Protein AF-A0AAU2B3U2-F1 (afdb_monomer_lite)

Radius of gyration: 10.95 Å; chains: 1; bounding box: 24×19×25 Å

Structure (mmCIF, N/CA/C/O backbone):
data_AF-A0AAU2B3U2-F1
#
_entry.id   AF-A0AAU2B3U2-F1
#
loop_
_atom_site.group_PDB
_atom_site.id
_atom_site.type_symbol
_atom_site.label_atom_id
_atom_site.label_alt_id
_atom_site.label_comp_id
_atom_site.label_asym_id
_atom_site.label_entity_id
_atom_site.label_seq_id
_atom_site.pdbx_PDB_ins_code
_atom_site.Cartn_x
_atom_site.Cartn_y
_atom_site.Cartn_z
_atom_site.occupancy
_atom_site.B_iso_or_equiv
_atom_site.auth_seq_id
_atom_site.auth_comp_id
_atom_site.auth_asym_id
_atom_site.auth_atom_id
_atom_site.pdbx_PDB_model_num
ATOM 1 N N . MET A 1 1 ? 2.883 -2.943 -13.574 1.00 80.75 1 MET A N 1
ATOM 2 C CA . MET A 1 1 ? 3.187 -2.315 -12.268 1.00 80.75 1 MET A CA 1
ATOM 3 C C . MET A 1 1 ? 2.063 -1.396 -11.802 1.00 80.75 1 MET A C 1
ATOM 5 O O . MET A 1 1 ? 1.611 -1.568 -10.680 1.00 80.75 1 MET A O 1
ATOM 9 N N . ALA A 1 2 ? 1.544 -0.519 -12.670 1.00 84.56 2 ALA A N 1
ATOM 10 C CA . ALA A 1 2 ? 0.376 0.321 -12.374 1.00 84.56 2 ALA A CA 1
ATOM 11 C C . ALA A 1 2 ? -0.821 -0.460 -11.790 1.00 84.56 2 ALA A C 1
ATOM 13 O O . ALA A 1 2 ? -1.323 -0.101 -10.732 1.00 84.56 2 ALA A O 1
ATOM 14 N N . GLU A 1 3 ? -1.204 -1.586 -12.404 1.00 89.00 3 GLU A N 1
ATOM 15 C CA . GLU A 1 3 ? -2.323 -2.399 -11.900 1.00 89.00 3 GLU A CA 1
ATOM 16 C C . GLU A 1 3 ? -2.069 -2.971 -10.495 1.00 89.00 3 GLU A C 1
ATOM 18 O O . GLU A 1 3 ? -2.956 -2.982 -9.647 1.00 89.00 3 GLU A O 1
ATOM 23 N N . ARG A 1 4 ? -0.825 -3.372 -10.201 1.00 87.25 4 ARG A N 1
ATOM 24 C CA . ARG A 1 4 ? -0.457 -3.884 -8.871 1.00 87.25 4 ARG A CA 1
ATOM 25 C C . ARG A 1 4 ? -0.516 -2.785 -7.811 1.00 87.25 4 ARG A C 1
ATOM 27 O O . ARG A 1 4 ? -0.976 -3.042 -6.705 1.00 87.25 4 ARG A O 1
ATOM 34 N N . LEU A 1 5 ? -0.091 -1.565 -8.148 1.00 89.19 5 LEU A N 1
ATOM 35 C CA . LEU A 1 5 ? -0.216 -0.407 -7.258 1.00 89.19 5 LEU A CA 1
ATOM 36 C C . LEU A 1 5 ? -1.687 -0.083 -6.982 1.00 89.19 5 LEU A C 1
ATOM 38 O O . LEU A 1 5 ? -2.063 0.096 -5.828 1.00 89.19 5 LEU A O 1
ATOM 42 N N . LYS A 1 6 ? -2.535 -0.081 -8.018 1.00 90.62 6 LYS A N 1
ATOM 43 C CA . LYS A 1 6 ? -3.981 0.140 -7.879 1.00 90.62 6 LYS A CA 1
ATOM 44 C C . LYS A 1 6 ? -4.627 -0.888 -6.946 1.00 90.62 6 LYS A C 1
ATOM 46 O O . LYS A 1 6 ? -5.361 -0.511 -6.036 1.00 90.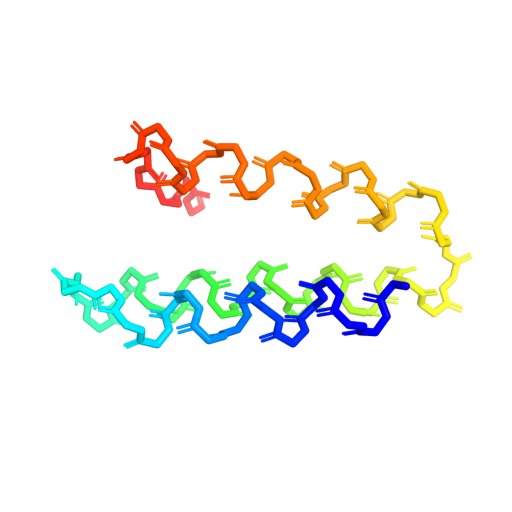62 6 LYS A O 1
ATOM 51 N N . GLN A 1 7 ? -4.318 -2.170 -7.134 1.00 91.94 7 GLN A N 1
ATOM 52 C CA . GLN A 1 7 ? -4.814 -3.240 -6.265 1.00 91.94 7 GLN A CA 1
ATOM 53 C C . GLN A 1 7 ? -4.332 -3.073 -4.819 1.00 91.94 7 GLN A C 1
ATOM 55 O O . GLN A 1 7 ? -5.123 -3.231 -3.891 1.00 91.94 7 GLN A O 1
ATOM 60 N N . ALA A 1 8 ? -3.066 -2.705 -4.613 1.00 91.00 8 ALA A N 1
ATOM 61 C CA . ALA A 1 8 ? -2.532 -2.472 -3.276 1.00 91.00 8 ALA A CA 1
ATOM 62 C C . ALA A 1 8 ? -3.202 -1.268 -2.584 1.00 91.00 8 ALA A C 1
ATOM 64 O O . ALA A 1 8 ? -3.573 -1.372 -1.416 1.00 9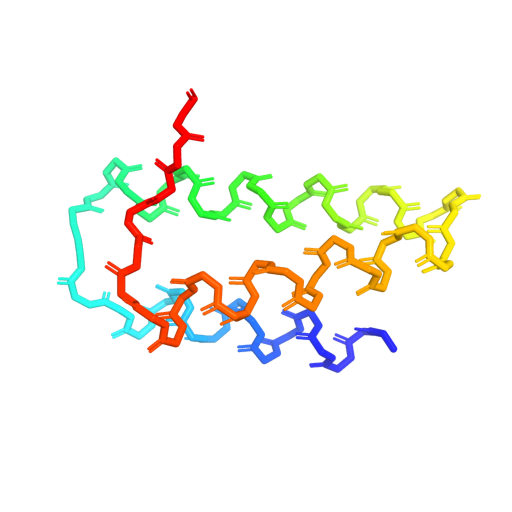1.00 8 ALA A O 1
ATOM 65 N N . HIS A 1 9 ? -3.458 -0.171 -3.308 1.00 90.12 9 HIS A N 1
ATOM 66 C CA . HIS A 1 9 ? -4.234 0.966 -2.798 1.00 90.12 9 HIS A CA 1
ATOM 67 C C . HIS A 1 9 ? -5.656 0.565 -2.385 1.00 90.12 9 HIS A C 1
ATOM 69 O O . HIS A 1 9 ? -6.116 0.960 -1.313 1.00 90.12 9 HIS A O 1
ATOM 75 N N . ALA A 1 10 ? -6.338 -0.248 -3.197 1.00 91.62 10 ALA A N 1
ATOM 76 C CA . ALA A 1 10 ? -7.676 -0.739 -2.877 1.00 91.62 10 ALA A CA 1
ATOM 77 C C . ALA A 1 10 ? -7.683 -1.607 -1.606 1.00 91.62 10 ALA A C 1
ATOM 79 O O . ALA A 1 10 ? -8.547 -1.429 -0.747 1.00 91.62 10 ALA A O 1
ATOM 80 N N . ARG A 1 11 ? -6.688 -2.494 -1.443 1.00 89.62 11 ARG A N 1
ATOM 81 C CA . ARG A 1 11 ? -6.534 -3.315 -0.229 1.00 89.62 11 ARG A CA 1
ATOM 82 C C . ARG A 1 11 ? -6.333 -2.454 1.017 1.00 89.62 11 ARG A C 1
ATOM 84 O O . ARG A 1 11 ? -7.046 -2.649 1.994 1.00 89.62 11 ARG A O 1
ATOM 91 N N . VAL A 1 12 ? -5.432 -1.467 0.974 1.00 89.31 12 VAL A N 1
ATOM 92 C CA . VAL A 1 12 ? -5.207 -0.544 2.106 1.00 89.31 12 VAL A CA 1
ATOM 93 C C . VAL A 1 12 ? -6.484 0.204 2.488 1.00 89.31 12 VAL A C 1
ATOM 95 O O . VAL A 1 12 ? -6.781 0.355 3.672 1.00 89.31 12 VAL A O 1
ATOM 98 N N . HIS A 1 13 ? -7.270 0.636 1.499 1.00 88.81 13 HIS A N 1
ATOM 99 C CA . HIS A 1 13 ? -8.552 1.293 1.750 1.00 88.81 13 HIS A CA 1
ATOM 100 C C . HIS A 1 13 ? -9.563 0.380 2.456 1.00 88.81 13 HIS A C 1
ATOM 102 O O . HIS A 1 13 ? -10.267 0.848 3.356 1.00 88.81 13 HIS A O 1
ATOM 108 N N . ALA A 1 14 ? -9.610 -0.898 2.070 1.00 89.62 14 ALA A N 1
ATOM 109 C CA . ALA A 1 14 ? -10.523 -1.899 2.618 1.00 89.62 14 ALA A CA 1
ATOM 110 C C . ALA A 1 14 ? -10.125 -2.414 4.014 1.00 89.62 14 ALA A C 1
ATOM 112 O O . ALA A 1 14 ? -10.969 -2.971 4.715 1.00 89.62 14 ALA A O 1
ATOM 113 N N . LEU A 1 15 ? -8.871 -2.226 4.442 1.00 87.44 15 LEU A N 1
ATOM 114 C CA . LEU A 1 15 ? -8.424 -2.627 5.777 1.00 87.44 15 LEU A CA 1
ATOM 115 C C . LEU A 1 15 ? -9.180 -1.863 6.869 1.00 87.44 15 LEU A C 1
ATOM 117 O O . LEU A 1 15 ? -9.305 -0.636 6.827 1.00 87.44 15 LEU A O 1
ATOM 121 N N . ASN A 1 16 ? -9.626 -2.584 7.895 1.00 87.50 16 ASN A N 1
ATOM 122 C CA . ASN A 1 16 ? -10.214 -1.995 9.094 1.00 87.50 16 ASN A CA 1
ATOM 123 C C . ASN A 1 16 ? -9.137 -1.811 10.177 1.00 87.50 16 ASN A C 1
ATOM 125 O O . ASN A 1 16 ? -9.099 -2.530 11.170 1.00 87.50 16 ASN A O 1
ATOM 129 N N . VAL A 1 17 ? -8.207 -0.890 9.923 1.00 85.69 17 VAL A N 1
ATOM 130 C CA . VAL A 1 17 ? -7.106 -0.521 10.831 1.00 85.69 17 VAL A CA 1
ATOM 131 C C . VAL A 1 17 ? -7.229 0.945 11.248 1.00 85.69 17 VAL A C 1
ATOM 133 O O . VAL A 1 17 ? -8.013 1.696 10.660 1.00 85.69 17 VAL A O 1
ATOM 136 N N . SER A 1 18 ? -6.446 1.365 12.245 1.00 90.44 18 SER A N 1
ATOM 137 C CA . SER A 1 18 ? -6.415 2.762 12.691 1.00 90.44 18 SER A CA 1
ATOM 138 C C . SER A 1 18 ? -6.046 3.729 11.555 1.00 90.44 18 SER A C 1
ATOM 140 O O . SER A 1 18 ? -5.386 3.362 10.577 1.00 90.44 18 SER A O 1
ATOM 142 N N . ALA A 1 19 ? -6.454 4.993 11.692 1.00 88.44 19 ALA A N 1
ATOM 143 C CA . ALA A 1 19 ? -6.126 6.043 10.725 1.00 88.44 19 ALA A CA 1
ATOM 144 C C . ALA A 1 19 ? -4.605 6.226 10.558 1.00 88.44 19 ALA A C 1
ATOM 146 O O . ALA A 1 19 ? -4.118 6.391 9.435 1.00 88.44 19 ALA A O 1
ATOM 147 N N . ASP A 1 20 ? -3.849 6.106 11.651 1.00 88.81 20 ASP A N 1
ATOM 148 C CA . ASP A 1 20 ? -2.387 6.201 11.640 1.00 88.81 20 ASP A CA 1
ATOM 149 C C . ASP A 1 20 ? -1.757 5.048 10.850 1.00 88.81 20 ASP A C 1
ATOM 151 O O . ASP A 1 20 ? -0.895 5.272 9.997 1.00 88.81 20 ASP A O 1
ATOM 155 N N . ALA A 1 21 ? -2.254 3.819 11.039 1.00 88.50 21 ALA A N 1
ATOM 156 C CA . ALA A 1 21 ? -1.805 2.662 10.271 1.00 88.50 21 ALA A CA 1
ATOM 157 C C . ALA A 1 21 ? -2.130 2.815 8.774 1.00 88.50 21 ALA A C 1
ATOM 159 O O . ALA A 1 21 ? -1.266 2.569 7.931 1.00 88.50 21 ALA A O 1
ATOM 160 N N . LYS A 1 22 ? -3.333 3.298 8.417 1.00 89.81 22 LYS A N 1
ATOM 161 C CA . LYS A 1 22 ? -3.678 3.603 7.011 1.00 89.81 22 LYS A CA 1
ATOM 162 C C . LYS A 1 22 ? -2.752 4.653 6.405 1.00 89.81 22 LYS A C 1
ATOM 164 O O . LYS A 1 22 ? -2.342 4.515 5.250 1.00 89.81 22 LYS A O 1
ATOM 169 N N . THR A 1 23 ? -2.404 5.682 7.171 1.00 91.31 23 THR A N 1
ATOM 170 C CA . THR A 1 23 ? -1.502 6.752 6.727 1.00 91.31 23 THR A CA 1
ATOM 171 C C . THR A 1 23 ? -0.096 6.211 6.470 1.00 91.31 23 THR A C 1
ATOM 173 O O . THR A 1 23 ? 0.480 6.479 5.412 1.00 91.31 23 THR A O 1
ATOM 176 N N . ALA A 1 24 ? 0.430 5.378 7.372 1.00 91.69 24 ALA A N 1
ATOM 177 C CA . ALA A 1 24 ? 1.725 4.723 7.200 1.00 91.69 24 ALA A CA 1
ATOM 178 C C . ALA A 1 24 ? 1.755 3.813 5.956 1.00 91.69 24 ALA A C 1
ATOM 180 O O . ALA A 1 24 ? 2.668 3.922 5.133 1.00 91.69 24 ALA A O 1
ATOM 181 N N . LEU A 1 25 ? 0.724 2.983 5.758 1.00 91.44 25 LEU A N 1
ATOM 182 C CA . LEU A 1 25 ? 0.594 2.113 4.580 1.00 91.44 25 LEU A CA 1
ATOM 183 C C . LEU A 1 25 ? 0.506 2.916 3.275 1.00 91.44 25 LEU A C 1
ATOM 185 O O . LEU A 1 25 ? 1.175 2.601 2.290 1.00 91.44 25 LEU A O 1
ATOM 189 N N . THR A 1 26 ? -0.274 3.998 3.271 1.00 91.50 26 THR A N 1
ATOM 190 C CA . THR A 1 26 ? -0.399 4.888 2.107 1.00 91.50 26 THR A CA 1
ATOM 191 C C . THR A 1 26 ? 0.941 5.541 1.770 1.00 91.50 26 THR A C 1
ATOM 193 O O . THR A 1 26 ? 1.326 5.609 0.602 1.00 91.50 26 THR A O 1
ATOM 196 N N . ARG A 1 27 ? 1.713 5.953 2.782 1.00 93.69 27 ARG A N 1
ATOM 197 C CA . ARG A 1 27 ? 3.062 6.500 2.591 1.00 93.69 27 ARG A CA 1
ATOM 198 C C . ARG A 1 27 ? 4.020 5.472 1.987 1.00 93.69 27 ARG A C 1
ATOM 200 O O . ARG A 1 27 ? 4.793 5.816 1.094 1.00 93.69 27 ARG A O 1
ATOM 207 N N . GLN A 1 28 ? 3.958 4.214 2.422 1.00 92.19 28 GLN A N 1
ATOM 208 C CA . GLN A 1 28 ? 4.760 3.133 1.838 1.00 92.19 28 GLN A CA 1
ATOM 209 C C . GLN A 1 28 ? 4.426 2.904 0.352 1.00 92.19 28 GLN A C 1
ATOM 211 O O . GLN A 1 28 ? 5.344 2.733 -0.457 1.00 92.19 28 GLN A O 1
ATOM 216 N N . LEU A 1 29 ? 3.146 2.981 -0.030 1.00 92.50 29 LEU A N 1
ATOM 217 C CA . LEU A 1 29 ? 2.716 2.901 -1.433 1.00 92.50 29 LEU A CA 1
ATOM 218 C C . LEU A 1 29 ? 3.214 4.078 -2.280 1.00 92.50 29 LEU A C 1
ATOM 220 O O . LEU A 1 29 ? 3.654 3.876 -3.417 1.00 92.50 29 LEU A O 1
ATOM 224 N N . LEU A 1 30 ? 3.220 5.293 -1.727 1.00 92.88 30 LEU A N 1
ATOM 225 C CA . LEU A 1 30 ? 3.789 6.463 -2.402 1.00 92.88 30 LEU A CA 1
ATOM 226 C C . LEU A 1 30 ? 5.288 6.282 -2.666 1.00 92.88 30 LEU A C 1
ATOM 228 O O . LEU A 1 30 ? 5.743 6.513 -3.783 1.00 92.88 30 LEU A O 1
ATOM 232 N N . ILE A 1 31 ? 6.051 5.777 -1.691 1.00 92.19 31 ILE A N 1
ATOM 233 C CA . ILE A 1 31 ? 7.484 5.495 -1.875 1.00 92.19 31 ILE A CA 1
ATOM 234 C C . ILE A 1 31 ? 7.706 4.460 -2.986 1.00 92.19 31 ILE A C 1
ATOM 236 O O . ILE A 1 31 ? 8.605 4.631 -3.812 1.00 92.19 31 ILE A O 1
ATOM 240 N N . ALA A 1 32 ? 6.896 3.398 -3.041 1.00 90.44 32 ALA A N 1
ATOM 241 C CA . ALA A 1 32 ? 6.981 2.403 -4.111 1.00 90.44 32 ALA A CA 1
ATOM 242 C C . ALA A 1 32 ? 6.658 3.013 -5.488 1.00 90.44 32 ALA A C 1
ATOM 244 O O . ALA A 1 32 ? 7.336 2.70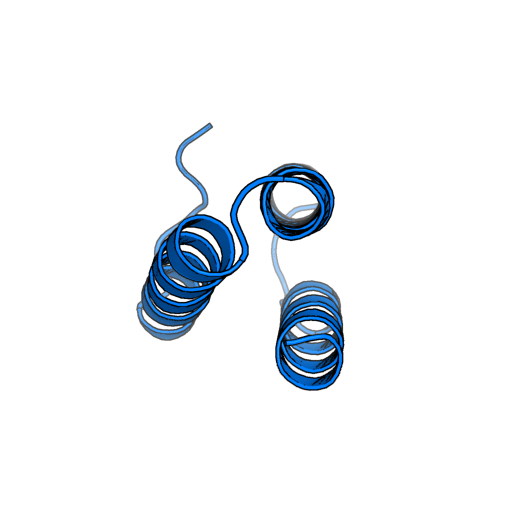7 -6.469 1.00 90.44 32 ALA A O 1
ATOM 245 N N . THR A 1 33 ? 5.682 3.921 -5.549 1.00 91.50 33 THR A N 1
ATOM 246 C CA . THR A 1 33 ? 5.301 4.644 -6.772 1.00 91.50 33 THR A CA 1
ATOM 247 C C . THR A 1 33 ? 6.412 5.575 -7.256 1.00 91.50 33 THR A C 1
ATOM 249 O O . THR A 1 33 ? 6.762 5.550 -8.434 1.00 91.50 33 THR A O 1
ATOM 252 N N . GLU A 1 34 ? 7.027 6.348 -6.359 1.00 95.25 34 GLU A N 1
ATOM 253 C CA . GLU A 1 34 ? 8.163 7.211 -6.706 1.00 95.25 34 GLU A CA 1
ATOM 254 C C . GLU A 1 34 ? 9.393 6.396 -7.114 1.00 95.25 34 GLU A C 1
ATOM 256 O O . GLU A 1 34 ? 10.083 6.744 -8.072 1.00 95.25 34 GLU A O 1
ATOM 261 N N . THR A 1 35 ? 9.634 5.265 -6.444 1.00 94.12 35 THR A N 1
ATOM 262 C CA . THR A 1 35 ? 10.708 4.334 -6.815 1.00 94.12 35 THR A CA 1
ATOM 263 C C . THR A 1 35 ? 10.477 3.791 -8.220 1.00 94.12 35 THR A C 1
ATOM 265 O O . THR A 1 35 ? 11.416 3.742 -9.003 1.00 94.12 35 THR A O 1
ATOM 268 N N . ALA A 1 36 ? 9.233 3.471 -8.593 1.00 93.50 36 ALA A N 1
ATOM 269 C CA . ALA A 1 36 ? 8.911 2.929 -9.914 1.00 93.50 36 ALA A CA 1
ATOM 270 C C . ALA A 1 36 ? 9.275 3.879 -11.065 1.00 93.50 36 ALA A C 1
ATOM 272 O O . ALA A 1 36 ? 9.505 3.410 -12.178 1.00 93.50 36 ALA A O 1
ATOM 273 N N . LYS A 1 37 ? 9.368 5.192 -10.803 1.00 92.94 37 LYS A N 1
ATOM 274 C CA . LYS A 1 37 ? 9.814 6.189 -11.790 1.00 92.94 37 LYS A CA 1
ATOM 275 C C . LYS A 1 37 ? 11.305 6.076 -12.127 1.00 92.94 37 LYS A C 1
ATOM 277 O O . LYS A 1 37 ? 11.712 6.550 -13.180 1.00 92.94 37 LYS A O 1
ATOM 282 N N . ARG A 1 38 ? 12.121 5.504 -11.232 1.00 95.44 38 ARG A N 1
ATOM 283 C CA . ARG A 1 38 ? 13.595 5.460 -11.340 1.00 95.44 38 ARG A CA 1
ATOM 284 C C . ARG A 1 38 ? 14.155 4.036 -11.389 1.00 95.44 38 ARG A C 1
ATOM 286 O O . ARG A 1 38 ? 15.139 3.791 -12.071 1.00 95.44 38 ARG A O 1
ATOM 293 N N . ASP A 1 39 ? 13.524 3.113 -10.672 1.00 95.62 39 ASP A N 1
ATOM 294 C CA . ASP A 1 39 ? 13.894 1.706 -10.537 1.00 95.62 39 ASP A CA 1
ATOM 295 C C . ASP A 1 39 ? 12.623 0.846 -10.495 1.00 95.62 39 ASP A C 1
ATOM 297 O O . ASP A 1 39 ? 12.030 0.573 -9.444 1.00 95.62 39 ASP A O 1
ATOM 301 N N . LEU A 1 40 ? 12.184 0.423 -11.679 1.00 92.56 40 LEU A N 1
ATOM 302 C CA . LEU A 1 40 ? 11.007 -0.425 -11.819 1.00 92.56 40 LEU A CA 1
ATOM 303 C C . LEU A 1 40 ? 11.194 -1.810 -11.153 1.00 92.56 40 LEU A C 1
ATOM 305 O O . LEU A 1 40 ? 10.277 -2.236 -10.441 1.00 92.56 40 LEU A O 1
ATOM 309 N N . PRO A 1 41 ? 12.340 -2.512 -11.302 1.00 94.62 41 PRO A N 1
ATOM 310 C CA . PRO A 1 41 ? 12.605 -3.752 -10.566 1.00 94.62 41 PRO A CA 1
ATOM 311 C C . PRO A 1 41 ? 12.616 -3.592 -9.037 1.00 94.62 41 PRO A C 1
ATOM 313 O O . PRO A 1 41 ? 12.056 -4.430 -8.325 1.00 94.62 41 PRO A O 1
ATOM 316 N N . GLY A 1 42 ? 13.222 -2.528 -8.507 1.00 94.44 42 GLY 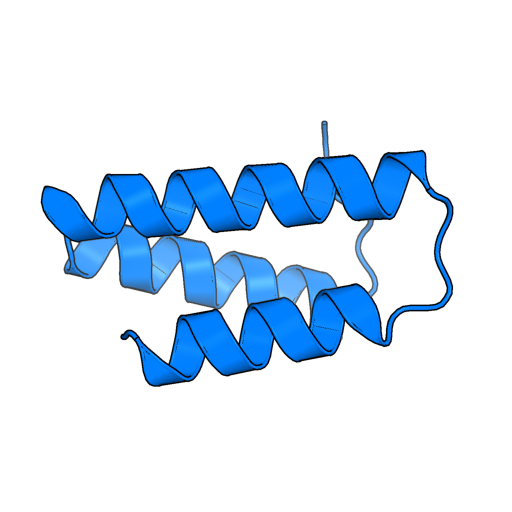A N 1
ATOM 317 C CA . GLY A 1 42 ? 13.225 -2.234 -7.072 1.00 94.44 42 GLY A CA 1
ATOM 318 C C . GLY A 1 42 ? 11.830 -1.945 -6.535 1.00 94.44 42 GLY A C 1
ATOM 319 O O . GLY A 1 42 ? 11.436 -2.505 -5.508 1.00 94.44 42 GLY A O 1
ATOM 320 N N . ALA A 1 43 ? 11.037 -1.163 -7.269 1.00 94.88 43 ALA A N 1
ATOM 321 C CA . ALA A 1 43 ? 9.637 -0.929 -6.934 1.00 94.88 43 ALA A CA 1
ATOM 322 C C . ALA A 1 43 ? 8.818 -2.227 -6.929 1.00 94.88 43 ALA A C 1
ATOM 324 O O . ALA A 1 43 ? 7.996 -2.426 -6.036 1.00 94.88 43 ALA A O 1
ATOM 325 N N . ALA A 1 44 ? 9.078 -3.139 -7.873 1.00 93.38 44 ALA A N 1
ATOM 326 C CA . ALA A 1 44 ? 8.419 -4.442 -7.921 1.00 93.38 44 ALA A CA 1
ATOM 327 C C . ALA A 1 44 ? 8.678 -5.274 -6.665 1.00 93.38 44 ALA A C 1
ATOM 329 O O . ALA A 1 44 ? 7.735 -5.800 -6.074 1.00 93.38 44 ALA A O 1
ATOM 330 N N . ARG A 1 45 ? 9.944 -5.360 -6.239 1.00 93.88 45 ARG A N 1
ATOM 331 C CA . ARG A 1 45 ? 10.340 -6.086 -5.024 1.00 93.88 45 ARG A CA 1
ATOM 332 C C . ARG A 1 45 ? 9.712 -5.473 -3.778 1.00 93.88 45 ARG A C 1
ATOM 334 O O . ARG A 1 45 ? 9.160 -6.195 -2.952 1.00 93.88 45 ARG A O 1
ATOM 341 N N . ARG A 1 46 ? 9.741 -4.143 -3.670 1.00 92.94 46 ARG A N 1
ATOM 342 C CA . ARG A 1 46 ? 9.157 -3.422 -2.534 1.00 92.94 46 ARG A CA 1
ATOM 343 C C . ARG A 1 46 ? 7.647 -3.620 -2.449 1.00 92.94 46 ARG A C 1
ATOM 345 O O . ARG A 1 46 ? 7.133 -3.886 -1.369 1.00 92.94 46 ARG A O 1
ATOM 352 N N . LEU A 1 47 ? 6.950 -3.535 -3.581 1.00 93.06 47 LEU A N 1
ATOM 353 C CA . LEU A 1 47 ? 5.509 -3.759 -3.639 1.00 93.06 47 LEU A CA 1
ATOM 354 C C . LEU A 1 47 ? 5.143 -5.211 -3.315 1.00 93.06 47 LEU A C 1
ATOM 356 O O . LEU A 1 47 ? 4.176 -5.443 -2.599 1.00 93.06 47 LEU A O 1
ATOM 360 N N . ALA A 1 48 ? 5.916 -6.184 -3.806 1.00 92.19 48 ALA A N 1
ATOM 361 C CA . ALA A 1 48 ? 5.704 -7.590 -3.470 1.00 92.19 48 ALA A CA 1
ATOM 362 C C . ALA A 1 48 ? 5.842 -7.829 -1.961 1.00 92.19 48 ALA A C 1
ATOM 364 O O . ALA A 1 48 ? 4.988 -8.483 -1.369 1.00 92.19 48 ALA A O 1
ATOM 365 N N . ARG A 1 49 ? 6.867 -7.240 -1.330 1.00 91.44 49 ARG A N 1
ATOM 366 C CA . ARG A 1 49 ? 7.056 -7.342 0.118 1.00 91.44 49 ARG A CA 1
ATOM 367 C C . ARG A 1 49 ? 5.925 -6.678 0.900 1.00 91.44 49 ARG A C 1
ATOM 369 O O . ARG A 1 49 ? 5.406 -7.274 1.829 1.00 91.44 49 ARG A O 1
ATOM 376 N N . PHE A 1 50 ? 5.505 -5.490 0.474 1.00 91.62 50 PHE A N 1
ATOM 377 C CA . PHE A 1 50 ? 4.379 -4.778 1.072 1.00 91.62 50 PHE A CA 1
ATOM 378 C C . PHE A 1 50 ? 3.087 -5.606 1.045 1.00 91.62 50 PHE A C 1
ATOM 380 O O . PHE A 1 50 ? 2.410 -5.728 2.059 1.00 91.62 50 PHE A O 1
ATOM 387 N N . VAL A 1 51 ? 2.754 -6.202 -0.104 1.00 90.12 51 VAL A N 1
ATOM 388 C CA . VAL A 1 51 ? 1.565 -7.057 -0.232 1.00 90.12 51 VAL A CA 1
ATOM 389 C C . VAL A 1 51 ? 1.681 -8.297 0.654 1.00 90.12 51 VAL A C 1
ATOM 391 O O . VAL A 1 51 ? 0.708 -8.652 1.306 1.00 90.12 51 VAL A O 1
ATOM 394 N N . GLN A 1 52 ? 2.865 -8.909 0.732 1.00 91.12 52 GLN A N 1
ATOM 395 C CA . GLN A 1 52 ? 3.109 -10.026 1.642 1.00 91.12 52 GLN A CA 1
ATOM 396 C C . GLN A 1 52 ? 2.894 -9.628 3.110 1.00 91.12 52 GLN A C 1
ATOM 398 O O . GLN A 1 52 ? 2.206 -10.337 3.833 1.00 91.12 52 GLN A O 1
ATOM 403 N N . ASP A 1 53 ? 3.446 -8.494 3.549 1.00 88.62 53 ASP A N 1
ATOM 404 C CA . ASP A 1 53 ? 3.288 -8.028 4.930 1.00 88.62 53 ASP A CA 1
ATOM 405 C C . ASP A 1 53 ? 1.806 -7.735 5.255 1.00 88.62 53 ASP A C 1
ATOM 407 O O . ASP A 1 53 ? 1.349 -8.054 6.353 1.00 88.62 53 ASP A O 1
ATOM 411 N N . LEU A 1 54 ? 1.037 -7.210 4.288 1.00 86.06 54 LEU A N 1
ATOM 412 C CA . LEU A 1 54 ? -0.416 -7.041 4.412 1.00 86.06 54 LEU A CA 1
ATOM 413 C C . LEU A 1 54 ? -1.161 -8.374 4.545 1.00 86.06 54 LEU A C 1
ATOM 415 O O . LEU A 1 54 ? -2.027 -8.498 5.409 1.00 86.06 54 LEU A O 1
ATOM 419 N N . ASP A 1 55 ? -0.842 -9.348 3.692 1.00 85.81 55 ASP A N 1
ATOM 420 C CA . ASP A 1 55 ? -1.485 -10.667 3.689 1.00 85.81 55 ASP A CA 1
ATOM 421 C C . ASP A 1 55 ? -1.155 -11.448 4.982 1.00 85.81 55 ASP A C 1
ATOM 423 O O . ASP A 1 55 ? -1.973 -12.223 5.473 1.00 85.81 55 ASP A O 1
ATOM 427 N N . GLU A 1 56 ? 0.011 -11.193 5.581 1.00 87.44 56 GLU A N 1
ATOM 428 C CA . GLU A 1 56 ? 0.438 -11.749 6.871 1.00 87.44 56 GLU A CA 1
ATOM 429 C C . GLU A 1 56 ? -0.088 -10.955 8.087 1.00 87.44 56 GLU A C 1
ATOM 431 O O . GLU A 1 56 ?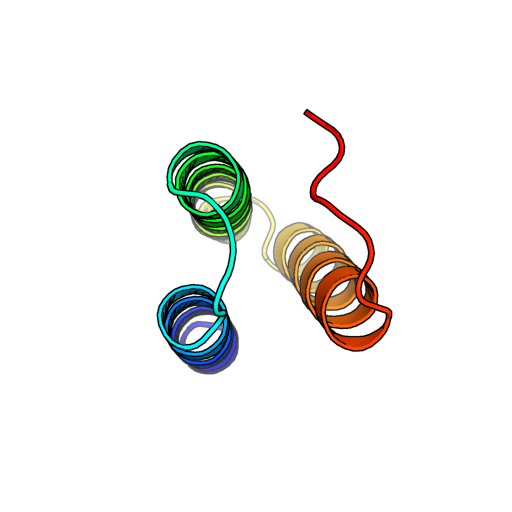 0.202 -11.312 9.229 1.00 87.44 56 GLU A O 1
ATOM 436 N N . GLY A 1 57 ? -0.851 -9.875 7.871 1.00 80.88 57 GLY A N 1
ATOM 437 C CA . GLY A 1 57 ? -1.402 -9.036 8.940 1.00 80.88 57 GLY A CA 1
ATOM 438 C C . GLY A 1 57 ? -0.341 -8.293 9.756 1.00 80.88 57 GLY A C 1
ATOM 439 O O . GLY A 1 57 ? -0.610 -7.870 10.884 1.00 80.88 57 GLY A O 1
ATOM 440 N N . ARG A 1 58 ? 0.875 -8.136 9.218 1.00 77.44 58 ARG A N 1
ATOM 441 C CA . ARG A 1 58 ? 1.943 -7.412 9.906 1.00 77.44 58 ARG A CA 1
ATOM 442 C C . A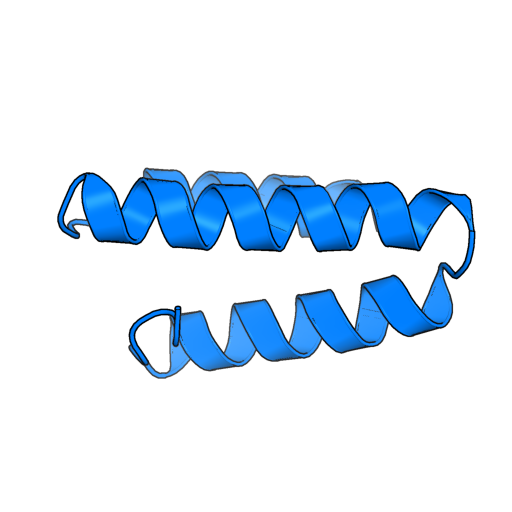RG A 1 58 ? 1.641 -5.914 9.852 1.00 77.44 58 ARG A C 1
ATOM 444 O O . ARG A 1 58 ? 1.417 -5.374 8.765 1.00 77.44 58 ARG A O 1
ATOM 451 N N . PRO A 1 59 ? 1.649 -5.210 10.995 1.00 64.50 59 PRO A N 1
ATOM 452 C CA . PRO A 1 59 ? 1.498 -3.766 10.981 1.00 64.50 59 PRO A CA 1
ATOM 453 C C . PRO A 1 59 ? 2.675 -3.123 10.227 1.00 64.50 59 PRO A C 1
ATOM 455 O O . PRO A 1 59 ? 3.793 -3.649 10.273 1.00 64.50 59 PRO A O 1
ATOM 458 N N . PRO A 1 60 ? 2.456 -1.985 9.543 1.00 62.66 60 PRO A N 1
ATOM 459 C CA . PRO A 1 60 ? 3.548 -1.235 8.937 1.00 62.66 60 PRO A CA 1
ATOM 460 C C . PRO A 1 60 ? 4.543 -0.835 10.029 1.00 62.66 60 PRO A C 1
ATOM 462 O O . PRO A 1 60 ? 4.190 -0.118 10.964 1.00 62.66 60 PRO A O 1
ATOM 465 N N . VAL A 1 61 ? 5.786 -1.303 9.913 1.00 61.00 61 VAL A N 1
ATOM 466 C CA . VAL A 1 61 ? 6.874 -0.838 10.777 1.00 61.00 61 VAL A CA 1
ATOM 467 C C . VAL A 1 61 ? 7.212 0.582 10.319 1.00 61.00 61 VAL A C 1
ATOM 469 O O . VAL A 1 61 ? 7.650 0.776 9.180 1.00 61.00 61 VAL A O 1
ATOM 472 N N . VAL A 1 62 ? 6.855 1.558 11.157 1.00 52.81 62 VAL A N 1
ATOM 473 C CA . VAL A 1 62 ? 7.084 3.000 10.954 1.00 52.81 62 VAL A CA 1
ATOM 474 C C . VAL A 1 62 ? 8.560 3.359 11.004 1.00 52.81 62 VAL A C 1
ATOM 476 O O . VAL A 1 62 ? 9.286 2.761 11.826 1.00 52.81 62 VAL A O 1
#

pLDDT: mean 88.41, std 8.25, range [52.81, 95.62]

Foldseek 3Di:
DVVLLVVQLVLLVPDPDDPVLSVLLVVLSVVLVVCCVPPVPVSVVSSVVSVVCVVVVNGRPD

Secondary structure (DSSP, 8-state):
-HHHHHHHHHHHHH----HHHHHHHHHHHHHHHHHHTT-HHHHHHHHHHHHHHHHTTPPP--

Sequence (62 aa):
MAERLKQAHARVHALNVSADAKTALTRQLLIATETAKRDLPGAARRLARFVQDLDEGRPPVV